Protein AF-A0A2K5XG22-F1 (afdb_monomer_lite)

Radius of gyration: 22.29 Å; chains: 1; bounding box: 52×39×67 Å

Sequence (113 aa):
NDAYGPPSNFLEIYVSDRQTRVSAGRGRFTTYEIRVKVVVPPLPGKAFLRQLPFRGDDGIFDDNFIEERKQGLEQFINKVAGHPLAQNERCLHMFLQDEIIDKSYTPSKIRHA

pLDDT: mean 84.77, std 11.69, range [45.38, 96.25]

Secondary structure (DSSP, 8-state):
--TTSPP--SEEEEEEEEEEEEETTTEEEEEEEEEEEE-PPPPSPP-GGGGSSS-SS-TTS-HHHHHHHHHHHHHHHHHHHT-HHHHTBHHHHHHHH-SS--TTPPP-B----

Foldseek 3Di:
DCPPDDPQPQKDKDKADWDWDDPVPDDIDIDIDIDIHGDQDDQPDDQPVLPDPDDPANRCPHPVNVVVNVVRVVVRLVVQCPDPVSQQWVQNCCVVPPPDRDPPDDTGTDDDD

InterPro domains:
  IPR001683 Phox homology [PF00787] (37-98)
  IPR001683 Phox homology [PS50195] (1-102)
  IPR001683 Phox homology [SM00312] (8-99)
  IPR036871 PX domain superfamily [G3DSA:3.30.1520.10] (37-112)
  IPR036871 PX domain superfamily [SSF64268] (6-99)
  IPR051074 Sorting Nexin [PTHR45963] (37-112)

Organism: Mandrillus leucophaeus (NCBI:txid9568)

Structure (mmCIF, N/CA/C/O backbone):
data_AF-A0A2K5XG22-F1
#
_entry.id   AF-A0A2K5XG22-F1
#
loop_
_atom_site.group_PDB
_atom_site.id
_atom_site.type_symbol
_atom_site.label_atom_id
_atom_site.label_alt_id
_atom_site.label_comp_id
_atom_site.label_asym_id
_atom_site.label_entity_id
_atom_site.label_seq_id
_atom_site.pdbx_PDB_ins_code
_atom_site.Cartn_x
_atom_site.Cartn_y
_atom_site.Cartn_z
_atom_site.occupancy
_atom_site.B_iso_or_equiv
_atom_site.auth_seq_id
_atom_site.auth_comp_id
_atom_site.auth_asym_id
_atom_site.auth_atom_id
_atom_site.pdbx_PDB_model_num
ATOM 1 N N . ASN A 1 1 ? 23.352 2.402 10.597 1.00 45.38 1 ASN A N 1
ATOM 2 C CA . ASN A 1 1 ? 23.585 2.210 12.043 1.00 45.38 1 ASN A CA 1
ATOM 3 C C . ASN A 1 1 ? 22.404 2.867 12.751 1.00 45.38 1 ASN A C 1
ATOM 5 O O . ASN A 1 1 ? 22.536 3.992 13.200 1.00 45.38 1 ASN A O 1
ATOM 9 N N . ASP A 1 2 ? 21.241 2.200 12.744 1.00 53.81 2 ASP A N 1
ATOM 10 C CA . ASP A 1 2 ? 19.934 2.741 13.184 1.00 53.81 2 ASP A CA 1
ATOM 11 C C . ASP A 1 2 ? 19.373 1.940 14.371 1.00 53.81 2 ASP A C 1
ATOM 13 O O . ASP A 1 2 ? 18.209 1.551 14.400 1.00 53.81 2 ASP A O 1
ATOM 17 N N . ALA A 1 3 ? 20.210 1.658 15.373 1.00 51.00 3 ALA A N 1
ATOM 18 C CA . ALA A 1 3 ? 19.818 0.852 16.535 1.00 51.00 3 ALA A CA 1
ATOM 19 C C . ALA A 1 3 ? 18.731 1.505 17.422 1.00 51.00 3 ALA A C 1
ATOM 21 O O . ALA A 1 3 ? 18.167 0.838 18.283 1.00 51.00 3 ALA A O 1
ATOM 22 N N . TYR A 1 4 ? 18.431 2.792 17.204 1.00 55.34 4 TYR A N 1
ATOM 23 C CA . TYR A 1 4 ? 17.491 3.588 18.003 1.00 55.34 4 TYR A CA 1
ATOM 24 C C . TYR A 1 4 ? 16.411 4.292 17.170 1.00 55.34 4 TYR A C 1
ATOM 26 O O . TYR A 1 4 ? 15.768 5.220 17.661 1.00 55.34 4 TYR A O 1
ATOM 34 N N . GLY A 1 5 ? 16.191 3.878 15.917 1.00 56.31 5 GLY A N 1
ATOM 35 C CA . GLY A 1 5 ? 14.998 4.322 15.196 1.00 56.31 5 GLY A CA 1
ATOM 36 C C . GLY A 1 5 ? 13.753 3.883 15.979 1.00 56.31 5 GLY A C 1
ATOM 37 O O . GLY A 1 5 ? 13.709 2.720 16.394 1.00 56.31 5 GLY A O 1
ATOM 38 N N . PRO A 1 6 ? 12.758 4.762 16.232 1.00 53.06 6 PRO A N 1
ATOM 39 C CA . PRO A 1 6 ? 11.512 4.320 16.847 1.00 53.06 6 PRO A CA 1
ATOM 40 C C . PRO A 1 6 ? 10.980 3.149 16.015 1.00 53.06 6 PRO A C 1
ATOM 42 O O . PRO A 1 6 ? 11.012 3.236 14.780 1.00 53.06 6 PRO A O 1
ATOM 45 N N . PRO A 1 7 ? 10.548 2.038 16.642 1.00 56.16 7 PRO A N 1
ATOM 46 C CA . PRO A 1 7 ? 10.008 0.926 15.884 1.00 56.16 7 PRO A CA 1
ATOM 47 C C . PRO A 1 7 ? 8.903 1.487 14.995 1.00 56.16 7 PRO A C 1
ATOM 49 O O . PRO A 1 7 ? 8.064 2.266 15.453 1.00 56.16 7 PRO A O 1
ATOM 52 N N . SER A 1 8 ? 8.949 1.155 13.703 1.00 56.91 8 SER A N 1
ATOM 53 C CA . SER A 1 8 ? 7.871 1.477 12.774 1.00 56.91 8 SER A CA 1
ATOM 54 C C . SER A 1 8 ? 6.673 0.632 13.200 1.00 56.91 8 SER A C 1
ATOM 56 O O . SER A 1 8 ? 6.453 -0.471 12.705 1.00 56.91 8 SER A O 1
ATOM 58 N N . ASN A 1 9 ? 5.980 1.102 14.235 1.00 61.94 9 ASN A N 1
ATOM 59 C CA . ASN A 1 9 ? 4.846 0.429 14.821 1.00 61.94 9 ASN A CA 1
ATOM 60 C C . ASN A 1 9 ? 3.735 0.500 13.789 1.00 61.94 9 ASN A C 1
ATOM 62 O O . ASN A 1 9 ? 3.122 1.537 13.565 1.00 61.94 9 ASN A O 1
ATOM 66 N N . PHE A 1 10 ? 3.493 -0.635 13.149 1.00 69.88 10 PHE A N 1
ATOM 67 C CA . PHE A 1 10 ? 2.421 -0.813 12.181 1.00 69.88 10 PHE A CA 1
ATOM 68 C C . PHE A 1 10 ? 1.034 -0.732 12.848 1.00 69.88 10 PHE A C 1
ATOM 70 O O . PHE A 1 10 ? 0.015 -0.708 12.164 1.00 69.88 10 PHE A O 1
ATOM 77 N N . LEU A 1 11 ? 0.979 -0.666 14.183 1.00 78.38 11 LEU A N 1
ATOM 78 C CA . LEU A 1 11 ? -0.229 -0.496 14.975 1.00 78.38 11 LEU A CA 1
ATOM 79 C C . LEU A 1 11 ? -0.080 0.681 15.944 1.00 78.38 11 LEU A C 1
ATOM 81 O O . LEU A 1 11 ? 0.778 0.668 16.824 1.00 78.38 11 LEU A O 1
ATOM 85 N N . GLU A 1 12 ? -0.964 1.662 15.817 1.00 81.75 12 GLU A N 1
ATOM 86 C CA . GLU A 1 12 ? -1.121 2.771 16.753 1.00 81.75 12 GLU A CA 1
ATOM 87 C C . GLU A 1 12 ? -2.440 2.594 17.510 1.00 81.75 12 GLU A C 1
ATOM 89 O O . GLU A 1 12 ? -3.508 2.460 16.905 1.00 81.75 12 GLU A O 1
ATOM 94 N N . ILE A 1 13 ? -2.370 2.574 18.842 1.00 85.88 13 ILE A N 1
ATOM 95 C CA . ILE A 1 13 ? -3.542 2.484 19.717 1.00 85.88 13 ILE A CA 1
ATOM 96 C C . ILE A 1 13 ? -3.691 3.815 20.442 1.00 85.88 13 ILE A C 1
ATOM 98 O O . ILE A 1 13 ? -2.782 4.251 21.148 1.00 85.88 13 ILE A O 1
ATOM 102 N N . TYR A 1 14 ? -4.854 4.437 20.294 1.00 87.19 14 TYR A N 1
ATOM 103 C CA . TYR A 1 14 ? -5.221 5.657 20.998 1.00 87.19 14 TYR A CA 1
ATOM 104 C C . TYR A 1 14 ? -6.301 5.341 22.022 1.00 87.19 14 TYR A C 1
ATOM 106 O O . TYR A 1 14 ? -7.292 4.682 21.707 1.00 87.19 14 TYR A O 1
ATOM 114 N N . VAL A 1 15 ? -6.117 5.840 23.239 1.00 91.12 15 VAL A N 1
ATOM 115 C CA . VAL A 1 15 ? -7.136 5.813 24.288 1.00 91.12 15 VAL A CA 1
ATOM 116 C C . VAL A 1 15 ? -7.585 7.251 24.510 1.00 91.12 15 VAL A C 1
ATOM 118 O O . VAL A 1 15 ? -6.780 8.091 24.912 1.00 91.12 15 VAL A O 1
ATOM 121 N N . SER A 1 16 ? -8.844 7.548 24.210 1.00 91.00 16 SER A N 1
ATOM 122 C CA . SER A 1 16 ? -9.400 8.903 24.263 1.00 91.00 16 SER A CA 1
ATOM 123 C C . SER A 1 16 ? -10.752 8.940 24.981 1.00 91.00 16 SER A C 1
ATOM 125 O O . SER A 1 16 ? -11.210 7.943 25.543 1.00 91.00 16 SER A O 1
ATOM 127 N N . ASP A 1 17 ? -11.352 10.131 25.025 1.00 82.75 17 ASP A N 1
ATOM 128 C CA . ASP A 1 17 ? -12.762 10.350 25.368 1.00 82.75 17 ASP A CA 1
ATOM 129 C C . ASP A 1 17 ? -13.204 9.722 26.698 1.00 82.75 17 ASP A C 1
ATOM 131 O O . ASP A 1 17 ? -14.110 8.890 26.781 1.00 82.75 17 ASP A O 1
ATOM 135 N N . ARG A 1 18 ? -12.560 10.165 27.785 1.00 87.69 18 ARG A N 1
ATOM 136 C CA . AR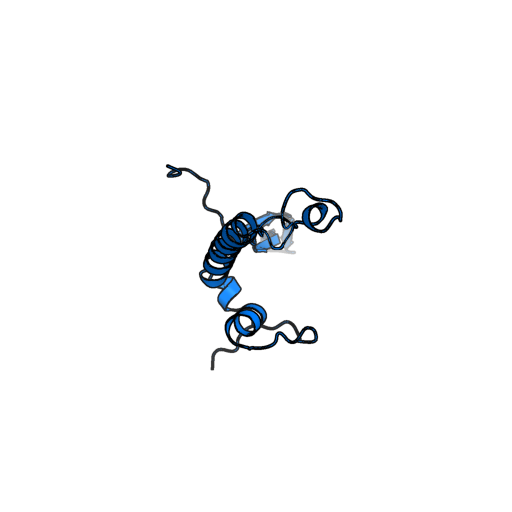G A 1 18 ? -12.911 9.764 29.151 1.00 87.69 18 ARG A CA 1
ATOM 137 C C . ARG A 1 18 ? -14.336 10.205 29.500 1.00 87.69 18 ARG A C 1
ATOM 139 O O . ARG A 1 18 ? -14.581 11.398 29.677 1.00 87.69 18 ARG A O 1
ATOM 146 N N . GLN A 1 19 ? -15.237 9.256 29.746 1.00 83.81 19 GLN A N 1
ATOM 147 C CA . GLN A 1 19 ? -16.570 9.540 30.286 1.00 83.81 19 GLN A CA 1
ATOM 148 C C . GLN A 1 19 ? -16.768 8.907 31.658 1.00 83.81 19 GLN A C 1
ATOM 150 O O . GLN A 1 19 ? -16.754 7.689 31.811 1.00 83.81 19 GLN A O 1
ATOM 155 N N . THR A 1 20 ? -16.996 9.740 32.671 1.00 83.31 20 THR A N 1
ATOM 156 C CA . THR A 1 20 ? -17.375 9.270 34.006 1.00 83.31 20 THR A CA 1
ATOM 157 C C . THR A 1 20 ? -18.892 9.232 34.100 1.00 83.31 20 THR A C 1
ATOM 159 O O . THR A 1 20 ? -19.548 10.267 33.996 1.00 83.31 20 THR A O 1
ATOM 162 N N . ARG A 1 21 ? -19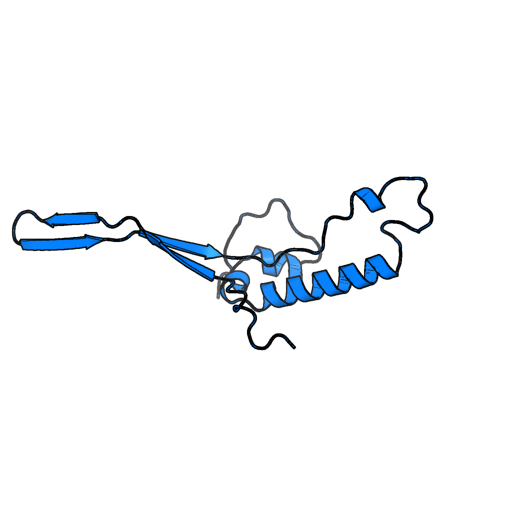.456 8.041 34.305 1.00 81.12 21 ARG A N 1
ATOM 163 C CA . ARG A 1 21 ? -20.895 7.847 34.492 1.00 81.12 21 ARG A CA 1
ATOM 164 C C . ARG A 1 21 ? -21.179 7.456 35.935 1.00 81.12 21 ARG A C 1
ATOM 166 O O . ARG A 1 21 ? -20.460 6.663 36.547 1.00 81.12 21 ARG A O 1
ATOM 173 N N . VAL A 1 22 ? -22.242 8.037 36.477 1.00 75.50 22 VAL A N 1
ATOM 174 C CA . VAL A 1 22 ? -22.795 7.669 37.780 1.00 75.50 22 VAL A CA 1
ATOM 175 C C . VAL A 1 22 ? -23.998 6.777 37.502 1.00 75.50 22 VAL A C 1
ATOM 177 O O . VAL A 1 22 ? -24.969 7.234 36.905 1.00 75.50 22 VAL A O 1
ATOM 180 N N . SER A 1 23 ? -23.926 5.499 37.880 1.00 67.12 23 SER A N 1
ATOM 181 C CA . SER A 1 23 ? -25.100 4.621 37.814 1.00 67.12 23 SER A CA 1
ATOM 182 C C . SER A 1 23 ? -26.080 5.005 38.916 1.00 67.12 23 SER A C 1
ATOM 184 O O . SER A 1 23 ? -25.659 5.284 40.044 1.00 67.12 23 SER A O 1
ATOM 186 N N . ALA A 1 24 ? -27.375 5.002 38.594 1.00 64.25 24 ALA A N 1
ATOM 187 C CA . ALA A 1 24 ? -28.452 5.206 39.549 1.00 64.25 24 ALA A CA 1
ATOM 188 C C . ALA A 1 24 ? -28.426 4.086 40.605 1.00 64.25 24 ALA A C 1
ATOM 190 O O . ALA A 1 24 ? -29.033 3.031 40.448 1.00 64.25 24 ALA A O 1
ATOM 191 N N . GLY A 1 25 ? -27.668 4.317 41.677 1.00 69.25 25 GLY A N 1
ATOM 192 C CA . GLY A 1 25 ? -27.751 3.566 42.923 1.00 69.25 25 GLY A CA 1
ATOM 193 C C . GLY A 1 25 ? -26.489 2.853 43.409 1.00 69.25 25 GLY A C 1
ATOM 194 O O . GLY A 1 25 ? -26.496 2.466 44.574 1.00 69.25 25 GLY A O 1
ATOM 195 N N . ARG A 1 26 ? -25.415 2.642 42.620 1.00 65.50 26 ARG A N 1
ATOM 196 C CA . ARG A 1 26 ? -24.311 1.781 43.127 1.00 65.50 26 ARG A CA 1
ATOM 197 C C . ARG A 1 26 ? -22.916 1.862 42.487 1.00 65.50 26 ARG A C 1
ATOM 199 O O . ARG A 1 26 ? -22.211 0.861 42.439 1.00 65.50 26 ARG A O 1
ATOM 206 N N . GLY A 1 27 ? -22.461 3.042 42.069 1.00 71.12 27 GLY A N 1
ATOM 207 C CA . GLY A 1 27 ? -21.033 3.255 41.783 1.00 71.12 27 GLY A CA 1
ATOM 208 C C . GLY A 1 27 ? -20.744 4.239 40.656 1.00 71.12 27 GLY A C 1
ATOM 209 O O . GLY A 1 27 ? -21.587 4.493 39.792 1.00 71.12 27 GLY A O 1
ATOM 210 N N . ARG A 1 28 ? -19.530 4.801 40.681 1.00 83.06 28 ARG A N 1
ATOM 211 C CA . ARG A 1 28 ? -18.966 5.623 39.603 1.00 83.06 28 ARG A CA 1
ATOM 212 C C . ARG A 1 28 ? -18.048 4.744 38.764 1.00 83.06 28 ARG A C 1
ATOM 214 O O . ARG A 1 28 ? -17.179 4.083 39.324 1.00 83.06 28 ARG A O 1
ATOM 221 N N . PHE A 1 29 ? -18.215 4.764 37.449 1.00 85.44 29 PHE A N 1
ATOM 222 C CA . PHE A 1 29 ? -17.291 4.110 36.526 1.00 85.44 29 PHE A CA 1
ATOM 223 C C . PHE A 1 29 ? -16.847 5.086 35.442 1.00 85.44 29 PHE A C 1
ATOM 225 O O . PHE A 1 29 ? -17.581 6.001 35.061 1.00 85.44 29 PHE A O 1
ATOM 232 N N . THR A 1 30 ? -15.622 4.891 34.968 1.00 89.50 30 THR A N 1
ATOM 233 C CA . THR A 1 30 ? -15.015 5.699 33.915 1.00 89.50 30 THR A CA 1
ATOM 234 C C . THR A 1 30 ? -14.819 4.816 32.694 1.00 89.50 30 THR A C 1
ATOM 236 O O . THR A 1 30 ? -14.135 3.800 32.777 1.00 89.50 30 THR A O 1
ATOM 239 N N . THR A 1 31 ? -15.428 5.192 31.576 1.00 90.88 31 THR A N 1
ATOM 240 C CA . THR A 1 31 ? -15.237 4.544 30.276 1.00 90.88 31 THR A CA 1
ATOM 241 C C . THR A 1 31 ? -14.283 5.364 29.416 1.00 90.88 31 THR A C 1
ATOM 243 O O . THR A 1 31 ? -14.193 6.582 29.581 1.00 90.88 31 THR A O 1
ATOM 246 N N . TYR A 1 32 ? -13.612 4.698 28.482 1.00 94.19 32 TYR A N 1
ATOM 247 C CA . TYR A 1 32 ? -12.719 5.303 27.495 1.00 94.19 32 TYR A CA 1
ATOM 248 C C . TYR A 1 32 ? -13.064 4.764 26.109 1.00 94.19 32 TYR A C 1
ATOM 250 O O . TYR A 1 32 ? -13.554 3.639 25.986 1.00 94.19 32 TYR A O 1
ATOM 258 N N . GLU A 1 33 ? -12.783 5.551 25.080 1.00 92.94 33 GLU A N 1
ATOM 259 C CA . GLU A 1 33 ? -12.793 5.094 23.697 1.00 92.94 33 GLU A CA 1
ATOM 260 C C . GLU A 1 33 ? -11.410 4.539 23.337 1.00 92.94 33 GLU A C 1
ATOM 262 O O . GLU A 1 33 ? -10.388 5.152 23.651 1.00 92.94 33 GLU A O 1
ATOM 267 N N . ILE A 1 34 ? -11.369 3.373 22.686 1.00 91.38 34 ILE A N 1
ATOM 268 C CA . ILE A 1 34 ? -10.132 2.777 22.169 1.00 91.38 34 ILE A CA 1
ATOM 269 C C . ILE A 1 34 ? -10.199 2.802 20.645 1.00 91.38 34 ILE A C 1
ATOM 271 O O . ILE A 1 34 ? -11.074 2.172 20.050 1.00 91.38 34 ILE A O 1
ATOM 275 N N . ARG A 1 35 ? -9.255 3.500 20.011 1.00 86.75 35 ARG A N 1
ATOM 276 C CA . ARG A 1 35 ? -9.089 3.525 18.553 1.00 86.75 35 ARG A CA 1
ATOM 277 C C . ARG A 1 35 ? -7.818 2.798 18.159 1.00 86.75 35 ARG A C 1
ATOM 279 O O . ARG A 1 35 ? -6.766 3.012 18.752 1.00 86.75 35 ARG A O 1
ATOM 286 N N . VAL A 1 36 ? -7.920 1.975 17.124 1.00 84.88 36 VAL A N 1
ATOM 287 C CA . VAL A 1 36 ? -6.810 1.188 16.589 1.00 84.88 36 VAL A CA 1
ATOM 288 C C . VAL A 1 36 ? -6.583 1.609 15.144 1.00 84.88 36 VAL A C 1
ATOM 290 O O . VAL A 1 36 ? -7.510 1.561 14.336 1.00 84.88 36 VAL A O 1
ATOM 293 N N . LYS A 1 37 ? -5.365 2.038 14.817 1.00 82.00 37 LYS A N 1
ATOM 294 C CA . LYS A 1 37 ? -4.977 2.477 13.478 1.00 82.00 37 LYS A CA 1
ATOM 295 C C . LYS A 1 37 ? -3.800 1.652 12.982 1.00 82.00 37 LYS A C 1
ATOM 297 O O . LYS A 1 37 ? -2.813 1.473 13.685 1.00 82.00 37 LYS A O 1
ATOM 302 N N . VAL A 1 38 ? -3.913 1.174 11.749 1.00 80.44 38 VAL A N 1
ATOM 303 C CA . VAL A 1 38 ? -2.827 0.484 11.059 1.00 80.44 38 VAL A CA 1
ATOM 304 C C . VAL A 1 38 ? -1.968 1.511 10.318 1.00 80.44 38 VAL A C 1
ATOM 306 O O . VAL A 1 38 ? -2.493 2.316 9.547 1.00 80.44 38 VAL A O 1
ATOM 309 N N . VAL A 1 39 ? -0.658 1.489 10.551 1.00 81.00 39 VAL A N 1
ATOM 310 C CA . VAL A 1 39 ? 0.322 2.356 9.889 1.00 81.00 39 VAL A CA 1
ATOM 311 C C . VAL A 1 39 ? 1.003 1.568 8.782 1.00 81.00 39 VAL A C 1
ATOM 313 O O . VAL A 1 39 ? 1.858 0.723 9.028 1.00 81.00 39 VAL A O 1
ATOM 316 N N . VAL A 1 40 ? 0.622 1.859 7.542 1.00 84.31 40 VAL A N 1
ATOM 317 C CA . VAL A 1 40 ? 1.237 1.256 6.359 1.00 84.31 40 VAL A CA 1
ATOM 318 C C . VAL A 1 40 ? 2.523 2.026 6.022 1.00 84.31 40 VAL A C 1
ATOM 320 O O . VAL A 1 40 ? 2.485 3.260 5.992 1.00 84.31 40 VAL A O 1
ATOM 323 N N . PRO A 1 41 ? 3.660 1.346 5.769 1.00 86.81 41 PRO A N 1
ATOM 324 C CA . PRO A 1 41 ? 4.892 2.015 5.361 1.00 86.81 41 PRO A CA 1
ATOM 325 C C . PRO A 1 41 ? 4.689 2.814 4.062 1.00 86.81 41 PRO A C 1
ATOM 327 O O . PRO A 1 41 ? 3.834 2.469 3.249 1.00 86.81 41 PRO A O 1
ATOM 330 N N . PRO A 1 42 ? 5.458 3.887 3.828 1.00 88.56 42 PRO A N 1
ATOM 331 C CA . PRO A 1 42 ? 5.339 4.650 2.594 1.00 88.56 42 PRO A CA 1
ATOM 332 C C . PRO A 1 42 ? 5.814 3.824 1.390 1.00 88.56 42 PRO A C 1
ATOM 334 O O . PRO A 1 42 ? 6.784 3.072 1.476 1.00 88.56 42 PRO A O 1
ATOM 337 N N . LEU A 1 43 ? 5.143 3.999 0.252 1.00 90.12 43 LEU A N 1
ATOM 338 C CA . LEU A 1 43 ? 5.621 3.501 -1.038 1.00 90.12 43 LEU A CA 1
ATOM 339 C C . LEU A 1 43 ? 6.794 4.360 -1.543 1.00 90.12 43 LEU A C 1
ATOM 341 O O . LEU A 1 43 ? 6.858 5.548 -1.207 1.00 90.12 43 LEU A O 1
ATOM 345 N N . PRO A 1 44 ? 7.674 3.818 -2.406 1.00 89.88 44 PRO A N 1
ATOM 346 C CA . PRO A 1 44 ? 8.623 4.645 -3.143 1.00 89.88 44 PRO A CA 1
ATOM 347 C C . PRO A 1 44 ? 7.880 5.735 -3.930 1.00 89.88 44 PRO A C 1
ATOM 349 O O . PRO A 1 44 ? 6.769 5.524 -4.431 1.00 89.88 44 PRO A O 1
ATOM 352 N N . GLY A 1 45 ? 8.481 6.925 -3.993 1.00 86.88 45 GLY A N 1
ATOM 353 C CA . GLY A 1 45 ? 7.834 8.139 -4.490 1.00 86.88 45 GLY A CA 1
ATOM 354 C C . GLY A 1 45 ? 7.250 8.000 -5.900 1.00 86.88 45 GLY A C 1
ATOM 355 O O . GLY A 1 45 ? 7.810 7.342 -6.779 1.00 86.88 45 GLY A O 1
ATOM 356 N N . LYS A 1 46 ? 6.109 8.659 -6.143 1.00 85.88 46 LYS A N 1
ATOM 357 C CA . LYS A 1 46 ? 5.504 8.704 -7.481 1.00 85.88 46 LYS A CA 1
ATOM 358 C C . LYS A 1 46 ? 6.394 9.519 -8.423 1.00 85.88 46 LYS A C 1
ATOM 360 O O . LYS A 1 46 ? 6.640 10.698 -8.192 1.00 85.88 46 LYS A O 1
ATOM 365 N N . ALA A 1 47 ? 6.820 8.907 -9.521 1.00 87.69 47 ALA A N 1
ATOM 366 C CA . ALA A 1 47 ? 7.754 9.500 -10.473 1.00 87.69 47 ALA A CA 1
ATOM 367 C C . ALA A 1 47 ? 7.071 10.293 -11.606 1.00 87.69 47 ALA A C 1
ATOM 369 O O . ALA A 1 47 ? 7.381 10.100 -12.778 1.00 87.69 47 ALA A O 1
ATOM 370 N N . PHE A 1 48 ? 6.133 11.187 -11.276 1.00 85.31 48 PHE A N 1
ATOM 371 C CA . PHE A 1 48 ? 5.364 11.940 -12.282 1.00 85.31 48 PHE A CA 1
ATOM 372 C C . PHE A 1 48 ? 6.248 12.781 -13.213 1.00 85.31 48 PHE A C 1
ATOM 374 O O . PHE A 1 48 ? 6.048 12.782 -14.421 1.00 85.31 48 PHE A O 1
ATOM 381 N N . LEU A 1 49 ? 7.275 13.445 -12.673 1.00 86.69 49 LEU A N 1
ATOM 382 C CA . LEU A 1 49 ? 8.190 14.276 -13.467 1.00 86.69 49 LEU A CA 1
ATOM 383 C C . LEU A 1 49 ? 9.078 13.459 -14.418 1.00 86.69 49 LEU A C 1
ATOM 385 O O . LEU A 1 49 ? 9.566 13.991 -15.414 1.00 86.69 49 LEU A O 1
ATOM 389 N N . ARG A 1 50 ? 9.278 12.164 -14.138 1.00 85.12 50 ARG A N 1
ATOM 390 C CA . ARG A 1 50 ? 10.028 11.250 -15.012 1.00 85.12 50 ARG A CA 1
ATOM 391 C C . ARG A 1 50 ? 9.226 10.804 -16.241 1.00 85.12 50 ARG A C 1
ATOM 393 O O . ARG A 1 50 ? 9.798 10.188 -17.127 1.00 85.12 50 ARG A O 1
ATOM 400 N N . GLN A 1 51 ? 7.931 11.127 -16.312 1.00 88.00 51 GLN A N 1
ATOM 401 C CA . GLN A 1 51 ? 7.075 10.851 -17.475 1.00 88.00 51 GLN A CA 1
ATOM 402 C C . GLN A 1 51 ? 7.061 11.991 -18.506 1.00 88.00 51 GLN A C 1
ATOM 404 O O . GLN A 1 51 ? 6.455 11.844 -19.564 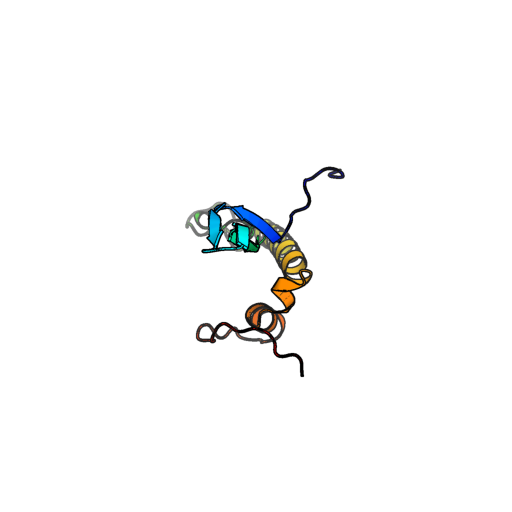1.00 88.00 51 GLN A O 1
ATOM 409 N N . LEU A 1 52 ? 7.673 13.140 -18.198 1.00 88.31 52 LEU A N 1
ATOM 410 C CA . LEU A 1 52 ? 7.688 14.282 -19.110 1.00 88.31 52 LEU A CA 1
ATOM 411 C C . LEU A 1 52 ? 8.578 14.006 -20.335 1.00 88.31 52 LEU A C 1
ATOM 413 O O . LEU A 1 52 ? 9.627 13.377 -20.185 1.00 88.31 52 LEU A O 1
ATOM 417 N N . PRO A 1 53 ? 8.189 14.494 -21.528 1.00 82.75 53 PRO A N 1
ATOM 418 C CA . PRO A 1 53 ? 9.012 14.378 -22.727 1.00 82.75 53 PRO A CA 1
ATOM 419 C C . PRO A 1 53 ? 10.271 15.258 -22.635 1.00 82.75 53 PRO A C 1
ATOM 421 O O . PRO A 1 53 ? 10.332 16.187 -21.830 1.00 82.75 53 PRO A O 1
ATOM 424 N N . PHE A 1 54 ? 11.247 14.988 -23.510 1.00 84.94 54 PHE A N 1
ATOM 425 C CA . PHE A 1 54 ? 12.498 15.756 -23.656 1.00 84.94 54 PHE A CA 1
ATOM 426 C C . PHE A 1 54 ? 13.420 15.724 -22.424 1.00 84.94 54 PHE A C 1
ATOM 428 O O . PHE A 1 54 ? 13.969 16.745 -22.009 1.00 84.94 54 PHE A O 1
ATOM 435 N N . ARG A 1 55 ? 13.599 14.538 -21.836 1.00 84.44 55 ARG A N 1
ATOM 436 C CA . ARG A 1 55 ? 14.591 14.292 -20.781 1.00 84.44 55 ARG A CA 1
ATOM 437 C C . ARG A 1 55 ? 15.924 13.853 -21.393 1.00 84.44 55 ARG A C 1
ATOM 439 O O . ARG A 1 55 ? 15.959 13.340 -22.506 1.00 84.44 55 ARG A O 1
ATOM 446 N N . GLY A 1 56 ? 17.014 14.075 -20.659 1.00 84.44 56 GLY A N 1
ATOM 447 C CA . GLY A 1 56 ? 18.344 13.554 -21.006 1.00 84.44 56 GLY A CA 1
ATOM 448 C C . GLY A 1 56 ? 18.590 12.119 -20.523 1.00 84.44 56 GLY A C 1
ATOM 449 O O . GLY A 1 56 ? 19.689 11.609 -20.702 1.00 84.44 56 GLY A O 1
ATOM 450 N N . ASP A 1 57 ? 17.589 11.508 -19.886 1.00 86.94 57 ASP A N 1
ATOM 451 C CA . ASP A 1 57 ? 17.570 10.128 -19.399 1.00 86.94 57 ASP A CA 1
ATOM 452 C C . ASP 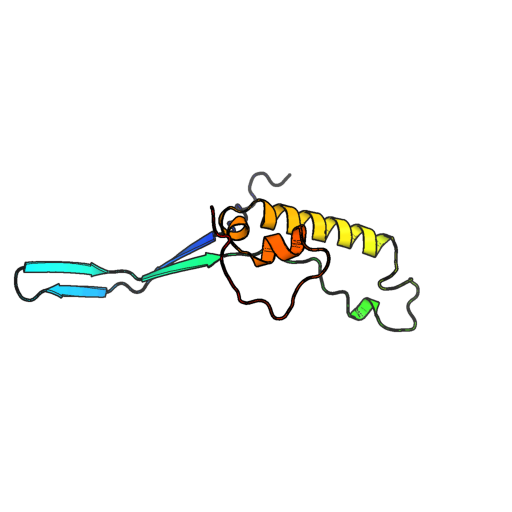A 1 57 ? 16.338 9.388 -19.953 1.00 86.94 57 ASP A C 1
ATOM 454 O O . ASP A 1 57 ? 15.416 10.013 -20.488 1.00 86.94 57 ASP A O 1
ATOM 458 N N . ASP A 1 58 ? 16.285 8.068 -19.759 1.00 90.00 58 ASP A N 1
ATOM 459 C CA . ASP A 1 58 ? 15.153 7.218 -20.170 1.00 90.00 58 ASP A CA 1
ATOM 460 C C . ASP A 1 58 ? 13.930 7.337 -19.226 1.00 90.00 58 ASP A C 1
ATOM 462 O O . ASP A 1 58 ? 12.985 6.542 -19.266 1.00 90.00 58 ASP A O 1
ATOM 466 N N . GLY A 1 59 ? 13.899 8.357 -18.361 1.00 90.19 59 GLY A N 1
ATOM 467 C CA . GLY A 1 59 ? 12.748 8.709 -17.535 1.00 90.19 59 GLY A CA 1
ATOM 468 C C . GLY A 1 59 ? 12.339 7.613 -16.550 1.00 90.19 59 GLY A C 1
ATOM 469 O O . GLY A 1 59 ? 13.024 7.368 -15.554 1.00 90.19 59 GLY A O 1
ATOM 470 N N . ILE A 1 60 ? 11.159 7.023 -16.772 1.00 91.56 60 ILE A N 1
ATOM 471 C CA . ILE A 1 60 ? 10.634 5.900 -15.971 1.00 91.56 60 ILE A CA 1
ATOM 472 C C . ILE A 1 60 ? 11.219 4.543 -16.378 1.00 91.56 60 ILE A C 1
ATOM 474 O O . ILE A 1 60 ? 11.008 3.572 -15.653 1.00 91.56 60 ILE A O 1
ATOM 478 N N . PHE A 1 61 ? 11.897 4.485 -17.524 1.00 92.62 61 PHE A N 1
ATOM 479 C CA . PHE A 1 61 ? 12.547 3.290 -18.059 1.00 92.62 61 PHE A CA 1
ATOM 480 C C . PHE A 1 61 ? 14.057 3.267 -17.779 1.00 92.62 61 PHE A C 1
ATOM 482 O O . PHE A 1 61 ? 14.723 2.317 -18.160 1.00 92.62 61 PHE A O 1
ATOM 489 N N . ASP A 1 62 ? 14.581 4.288 -17.097 1.00 93.38 62 ASP A N 1
ATOM 490 C CA . ASP A 1 62 ? 15.967 4.357 -16.629 1.00 93.38 62 ASP A CA 1
ATOM 491 C C . ASP A 1 62 ? 16.278 3.219 -15.637 1.00 93.38 62 ASP A C 1
ATOM 493 O O . ASP A 1 62 ? 15.585 3.062 -14.626 1.00 93.38 62 ASP A O 1
ATOM 497 N N . ASP A 1 63 ? 17.330 2.441 -15.908 1.00 94.50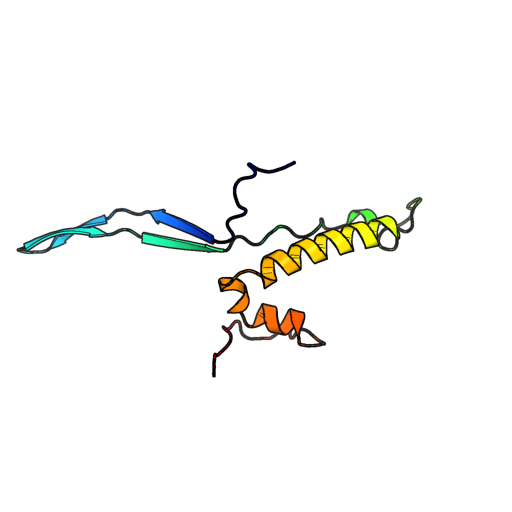 63 ASP A N 1
ATOM 498 C CA . ASP A 1 63 ? 17.680 1.237 -15.137 1.00 94.50 63 ASP A CA 1
ATOM 499 C C . ASP A 1 63 ? 17.949 1.542 -13.659 1.00 94.50 63 ASP A C 1
ATOM 501 O O . ASP A 1 63 ? 17.478 0.827 -12.770 1.00 94.50 63 ASP A O 1
ATOM 505 N N . ASN A 1 64 ? 18.652 2.644 -13.376 1.00 92.62 64 ASN A N 1
ATOM 506 C CA . ASN A 1 64 ? 18.944 3.065 -12.006 1.00 92.62 64 ASN A CA 1
ATOM 507 C C . ASN A 1 64 ? 17.653 3.356 -11.232 1.00 92.62 64 ASN A C 1
ATOM 509 O O . ASN A 1 64 ? 17.499 2.946 -10.081 1.00 92.62 64 ASN A O 1
ATOM 513 N N . PHE A 1 65 ? 16.699 4.031 -11.874 1.00 92.88 65 PHE A N 1
ATOM 514 C CA . PHE A 1 65 ? 15.391 4.291 -11.290 1.00 92.88 65 PHE A CA 1
ATOM 515 C C . PHE A 1 65 ? 14.560 3.028 -11.078 1.00 92.88 65 PHE A C 1
ATOM 517 O O . PHE A 1 65 ? 13.901 2.901 -10.041 1.00 92.88 65 PHE A O 1
ATOM 524 N N . ILE A 1 66 ? 14.569 2.105 -12.041 1.00 94.50 66 ILE A N 1
ATOM 525 C CA . ILE A 1 66 ? 13.866 0.827 -11.912 1.00 94.50 66 ILE A CA 1
ATOM 526 C C . ILE A 1 66 ? 14.421 0.052 -10.716 1.00 94.50 66 ILE A C 1
ATOM 528 O O . ILE A 1 66 ? 13.635 -0.427 -9.898 1.00 94.50 66 ILE A O 1
ATOM 532 N N . GLU A 1 67 ? 15.744 -0.026 -10.569 1.00 95.06 67 GLU A N 1
ATOM 533 C CA . GLU A 1 67 ? 16.382 -0.788 -9.494 1.00 95.06 67 GLU A CA 1
ATOM 534 C C . GLU A 1 67 ? 16.152 -0.154 -8.113 1.00 95.06 67 GLU A C 1
ATOM 536 O O . GLU A 1 67 ? 15.751 -0.848 -7.175 1.00 95.06 67 GLU A O 1
ATOM 541 N N . GLU A 1 68 ? 16.283 1.172 -7.989 1.00 92.69 68 GLU A N 1
ATOM 542 C CA . GLU A 1 68 ? 15.968 1.896 -6.748 1.00 92.69 68 GLU A CA 1
ATOM 543 C C . GLU A 1 68 ? 14.498 1.688 -6.347 1.00 92.69 68 GLU A C 1
ATOM 545 O O . GLU A 1 68 ? 14.168 1.390 -5.191 1.00 92.69 68 GLU A O 1
ATOM 550 N N . ARG A 1 69 ? 13.585 1.781 -7.321 1.00 95.12 69 ARG A N 1
ATOM 551 C CA . ARG A 1 69 ? 12.159 1.556 -7.084 1.00 95.12 69 ARG A CA 1
ATOM 552 C C . ARG A 1 69 ? 11.867 0.105 -6.717 1.00 95.12 69 ARG A C 1
ATOM 554 O O . ARG A 1 69 ? 11.038 -0.117 -5.833 1.00 95.12 69 ARG A O 1
ATOM 561 N N . LYS A 1 70 ? 12.528 -0.867 -7.353 1.00 96.25 70 LYS A N 1
ATOM 562 C CA . LYS A 1 70 ? 12.412 -2.297 -7.031 1.00 96.25 70 LYS A CA 1
ATOM 563 C C . LYS A 1 70 ? 12.788 -2.540 -5.574 1.00 96.25 70 LYS A C 1
ATOM 565 O O . LYS A 1 70 ? 11.994 -3.127 -4.843 1.00 96.25 70 LYS A O 1
ATOM 570 N N . GLN A 1 71 ? 13.930 -2.014 -5.134 1.00 94.81 71 GLN A N 1
ATOM 571 C CA . GLN A 1 71 ? 14.389 -2.138 -3.751 1.00 94.81 71 GLN A CA 1
ATOM 572 C C . GLN A 1 71 ? 13.396 -1.510 -2.759 1.00 94.81 71 GLN A C 1
ATOM 574 O O . GLN A 1 71 ? 13.069 -2.107 -1.732 1.00 94.81 71 GLN A O 1
ATOM 579 N N . GLY A 1 72 ? 12.858 -0.325 -3.068 1.00 93.06 72 GLY A N 1
ATOM 580 C CA . GLY A 1 72 ? 11.849 0.325 -2.228 1.00 93.06 72 GLY A CA 1
ATOM 581 C C . GLY A 1 72 ? 10.538 -0.466 -2.133 1.00 93.06 72 GLY A C 1
ATOM 582 O O . GLY A 1 72 ? 9.960 -0.587 -1.050 1.00 93.06 72 GLY A O 1
ATOM 583 N N . LEU A 1 73 ? 10.074 -1.036 -3.249 1.00 95.31 73 LEU A N 1
ATOM 584 C CA . LEU A 1 73 ? 8.880 -1.888 -3.283 1.00 95.31 73 LEU A CA 1
ATOM 585 C C . LEU A 1 73 ? 9.093 -3.199 -2.523 1.00 95.31 73 LEU A C 1
ATOM 587 O O . LEU A 1 73 ? 8.201 -3.621 -1.790 1.00 95.31 73 LEU A O 1
ATOM 591 N N . GLU A 1 74 ? 10.271 -3.809 -2.646 1.00 93.69 74 GLU A N 1
ATOM 592 C CA . GLU A 1 74 ? 10.647 -5.016 -1.908 1.00 93.69 74 GLU A CA 1
ATOM 593 C C . GLU A 1 74 ? 10.639 -4.767 -0.395 1.00 93.69 74 GLU A C 1
ATOM 595 O O . GLU A 1 74 ? 10.046 -5.531 0.370 1.00 93.69 74 GLU A O 1
ATOM 600 N N . GLN A 1 75 ? 11.230 -3.661 0.060 1.00 90.44 75 GLN A N 1
ATOM 601 C CA . GLN A 1 75 ? 11.187 -3.288 1.474 1.00 90.44 75 GLN A CA 1
ATOM 602 C C . GLN A 1 75 ? 9.756 -3.029 1.959 1.00 90.44 75 GLN A C 1
ATOM 604 O O . GLN A 1 75 ? 9.398 -3.433 3.069 1.00 90.44 75 GLN A O 1
ATOM 609 N N . PHE A 1 76 ? 8.935 -2.359 1.146 1.00 91.81 76 PHE A N 1
ATOM 610 C CA . PHE A 1 76 ? 7.533 -2.098 1.460 1.00 91.81 76 PHE A CA 1
ATOM 611 C C . PHE A 1 76 ? 6.752 -3.405 1.630 1.00 91.81 76 PHE A C 1
ATOM 613 O O . PHE A 1 76 ? 6.130 -3.614 2.675 1.00 91.81 76 PHE A O 1
ATOM 620 N N . ILE A 1 77 ? 6.804 -4.298 0.637 1.00 93.19 77 ILE A N 1
ATOM 621 C CA . ILE A 1 77 ? 5.971 -5.501 0.645 1.00 93.19 77 ILE A CA 1
ATOM 622 C C . ILE A 1 77 ? 6.407 -6.481 1.729 1.00 93.19 77 ILE A C 1
ATOM 624 O O . ILE A 1 77 ? 5.544 -7.045 2.391 1.00 93.19 77 ILE A O 1
ATOM 628 N N . ASN A 1 78 ? 7.709 -6.611 2.005 1.00 91.06 78 ASN A N 1
ATOM 629 C CA . ASN A 1 78 ? 8.197 -7.450 3.101 1.00 91.06 78 ASN A CA 1
ATOM 630 C C . ASN A 1 78 ? 7.704 -6.956 4.469 1.00 91.06 78 ASN A C 1
ATOM 632 O O . ASN A 1 78 ? 7.273 -7.756 5.300 1.00 91.06 78 ASN A O 1
ATOM 636 N N . LYS A 1 79 ? 7.700 -5.635 4.701 1.00 88.00 79 LYS A N 1
ATOM 637 C CA . LYS A 1 79 ? 7.171 -5.050 5.946 1.00 88.00 79 LYS A CA 1
ATOM 638 C C . LYS A 1 79 ? 5.666 -5.270 6.094 1.00 88.00 79 LYS A C 1
ATOM 640 O O . LYS A 1 79 ? 5.207 -5.592 7.185 1.00 88.00 79 LYS A O 1
ATOM 645 N N . VAL A 1 80 ? 4.903 -5.103 5.011 1.00 89.56 80 VAL A N 1
ATOM 646 C CA . VAL A 1 80 ? 3.446 -5.312 5.023 1.00 89.56 80 VAL A CA 1
ATOM 647 C C . VAL A 1 80 ? 3.112 -6.795 5.194 1.00 89.56 80 VAL A C 1
ATOM 649 O O . VAL A 1 80 ? 2.315 -7.142 6.060 1.00 89.56 80 VAL A O 1
ATOM 652 N N . ALA A 1 81 ? 3.745 -7.680 4.424 1.00 89.94 81 ALA A N 1
ATOM 653 C CA . ALA A 1 81 ? 3.477 -9.116 4.448 1.00 89.94 81 ALA A CA 1
ATOM 654 C C . ALA A 1 81 ? 3.907 -9.793 5.758 1.00 89.94 81 ALA A C 1
ATOM 656 O O . ALA A 1 81 ? 3.289 -10.769 6.183 1.00 89.94 81 ALA A O 1
ATOM 657 N N . GLY A 1 82 ? 4.927 -9.258 6.433 1.00 87.56 82 GLY A N 1
ATOM 658 C CA . GLY A 1 82 ? 5.355 -9.726 7.751 1.00 87.56 82 GLY A CA 1
ATOM 659 C C . GLY A 1 82 ? 4.423 -9.327 8.899 1.00 87.56 82 GLY A C 1
ATOM 660 O O . GLY A 1 82 ? 4.613 -9.801 10.018 1.00 87.56 82 GLY A O 1
ATOM 661 N N . HIS A 1 83 ? 3.428 -8.462 8.666 1.00 85.56 83 HIS A N 1
ATOM 662 C CA . HIS A 1 83 ? 2.602 -7.938 9.746 1.00 85.56 83 HIS A CA 1
ATOM 663 C C . HIS A 1 83 ? 1.353 -8.801 10.029 1.00 85.56 83 HIS A C 1
ATOM 665 O O . HIS A 1 83 ? 0.513 -8.952 9.137 1.00 85.56 83 HIS A O 1
ATOM 671 N N . PRO A 1 84 ? 1.120 -9.258 11.279 1.00 85.38 84 PRO A N 1
ATOM 672 C CA . PRO A 1 84 ? 0.005 -10.156 11.612 1.00 85.38 84 PRO A CA 1
ATOM 673 C C . PRO A 1 84 ? -1.383 -9.636 11.215 1.00 85.38 84 PRO A C 1
ATOM 675 O O . PRO A 1 84 ? -2.229 -10.389 10.745 1.00 85.38 84 PRO A O 1
ATOM 678 N N . LEU A 1 85 ? -1.640 -8.331 11.367 1.00 85.31 85 LEU A N 1
ATOM 679 C CA . LEU A 1 85 ? -2.933 -7.756 10.970 1.00 85.31 85 LEU A CA 1
ATOM 680 C C . LEU A 1 85 ? -3.101 -7.662 9.452 1.00 85.31 85 LEU A C 1
ATOM 682 O O . LEU A 1 85 ? -4.217 -7.807 8.973 1.00 85.31 85 LEU A O 1
ATOM 686 N N . ALA A 1 86 ? -2.019 -7.435 8.704 1.00 87.38 86 ALA A N 1
ATOM 687 C CA . ALA A 1 86 ? -2.088 -7.357 7.248 1.00 87.38 86 ALA A CA 1
ATOM 688 C C . ALA A 1 86 ? -2.264 -8.751 6.633 1.00 87.38 86 ALA A C 1
ATOM 690 O O . ALA A 1 86 ? -2.996 -8.904 5.661 1.00 87.38 86 ALA A O 1
ATOM 691 N N . GLN A 1 87 ? -1.671 -9.778 7.253 1.00 88.69 87 GLN A N 1
ATOM 692 C CA . GLN A 1 87 ? -1.862 -11.185 6.886 1.00 88.69 87 GLN A CA 1
ATOM 693 C C . GLN A 1 87 ? -3.324 -11.636 6.964 1.00 88.69 87 GLN A C 1
ATOM 695 O O . GLN A 1 87 ? -3.720 -12.542 6.232 1.00 88.69 87 GLN A O 1
ATOM 700 N N . ASN A 1 88 ? -4.135 -10.991 7.804 1.00 89.62 88 ASN A N 1
ATOM 701 C CA . ASN A 1 88 ? -5.557 -11.292 7.913 1.00 89.62 88 ASN A CA 1
ATOM 702 C C . ASN A 1 88 ? -6.395 -10.678 6.786 1.00 89.62 88 ASN A C 1
ATOM 704 O O . ASN A 1 88 ? -7.555 -11.051 6.652 1.00 89.62 88 ASN A O 1
ATOM 708 N N . GLU A 1 89 ? -5.869 -9.747 5.990 1.00 91.06 89 GLU A N 1
ATOM 709 C CA . GLU A 1 89 ? -6.639 -9.050 4.956 1.00 91.06 89 GLU A CA 1
ATOM 710 C C . GLU A 1 89 ? -6.589 -9.799 3.617 1.00 91.06 89 GLU A C 1
ATOM 712 O O . GLU A 1 89 ? -5.514 -10.109 3.102 1.00 91.06 89 GLU A O 1
ATOM 717 N N . ARG A 1 90 ? -7.751 -10.054 2.993 1.00 92.44 90 ARG A N 1
ATOM 718 C CA . ARG A 1 90 ? -7.830 -10.785 1.711 1.00 92.44 90 ARG A CA 1
ATOM 719 C C . ARG A 1 90 ? -7.089 -10.071 0.581 1.00 92.44 90 ARG A C 1
ATOM 721 O O . ARG A 1 90 ? -6.568 -10.732 -0.313 1.00 92.44 90 ARG A O 1
ATOM 728 N N . CYS A 1 91 ? -7.015 -8.744 0.630 1.00 93.44 91 CYS A N 1
ATOM 729 C CA . CYS A 1 91 ? -6.350 -7.939 -0.390 1.00 93.44 91 CYS A CA 1
ATOM 730 C C . CYS A 1 91 ? -4.845 -8.213 -0.489 1.00 93.44 91 CYS A C 1
ATOM 732 O O . CYS A 1 91 ? -4.311 -8.217 -1.595 1.00 93.44 91 CYS A O 1
ATOM 734 N N . LEU A 1 92 ? -4.174 -8.503 0.632 1.00 93.44 92 LEU A N 1
ATOM 735 C CA . LEU A 1 92 ? -2.755 -8.848 0.630 1.00 93.44 92 LEU A CA 1
ATOM 736 C C . LEU A 1 92 ? -2.519 -10.177 -0.094 1.00 93.44 92 LEU A C 1
ATOM 738 O O . LEU A 1 92 ? -1.588 -10.297 -0.883 1.00 93.44 92 LEU A O 1
ATOM 742 N N . HIS A 1 93 ? -3.384 -11.162 0.141 1.00 93.50 93 HIS A N 1
ATOM 743 C CA . HIS A 1 93 ? -3.274 -12.470 -0.507 1.00 93.50 93 HIS A CA 1
ATOM 744 C C . HIS A 1 93 ? -3.595 -12.386 -1.991 1.00 93.50 93 HIS A C 1
ATOM 746 O O . HIS A 1 93 ? -2.849 -12.932 -2.788 1.00 93.50 93 HIS A O 1
ATOM 752 N N . MET A 1 94 ? -4.631 -11.637 -2.372 1.00 94.19 94 MET A N 1
ATOM 753 C CA . MET A 1 94 ? -4.919 -11.369 -3.783 1.00 94.19 94 MET A CA 1
ATOM 754 C C . MET A 1 94 ? -3.734 -10.699 -4.484 1.00 94.19 94 MET A C 1
ATOM 756 O O . MET A 1 94 ? -3.402 -11.059 -5.602 1.00 94.19 94 MET A O 1
ATOM 760 N N . PHE A 1 95 ? -3.064 -9.756 -3.819 1.00 95.31 95 PHE A N 1
ATOM 761 C CA . PHE A 1 95 ? -1.890 -9.088 -4.376 1.00 95.31 95 PHE A CA 1
ATOM 762 C C . PHE A 1 95 ? -0.680 -10.023 -4.553 1.00 95.31 95 PHE A C 1
ATOM 764 O O . PHE A 1 95 ? 0.088 -9.843 -5.491 1.00 95.31 95 PHE A O 1
ATOM 771 N N . LEU A 1 96 ? -0.477 -10.978 -3.639 1.00 94.44 96 LEU A N 1
ATOM 772 C CA . LEU A 1 96 ? 0.708 -11.845 -3.626 1.00 94.44 96 LEU A CA 1
ATOM 773 C C . LEU A 1 96 ? 0.526 -13.173 -4.371 1.00 94.44 96 LEU A C 1
ATOM 775 O O . LEU A 1 96 ? 1.517 -13.754 -4.804 1.00 94.44 96 LEU A O 1
ATOM 779 N N . GLN A 1 97 ? -0.701 -13.689 -4.443 1.00 93.12 97 GLN A N 1
ATOM 780 C CA . GLN A 1 97 ? -0.990 -15.049 -4.908 1.00 93.12 97 GLN A CA 1
ATOM 781 C C . GLN A 1 97 ? -1.745 -15.075 -6.236 1.00 93.12 97 GLN A C 1
ATOM 783 O O . GLN A 1 97 ? -1.524 -15.991 -7.026 1.00 93.12 97 GLN A O 1
ATOM 788 N N . ASP A 1 98 ? -2.626 -14.103 -6.484 1.00 94.19 98 ASP A N 1
ATOM 789 C CA . ASP A 1 98 ? -3.451 -14.091 -7.689 1.00 94.19 98 ASP A CA 1
ATOM 790 C C . ASP A 1 98 ? -2.689 -13.352 -8.809 1.00 94.19 98 ASP A C 1
ATOM 792 O O . ASP A 1 98 ? -2.133 -12.275 -8.594 1.00 94.19 98 ASP A O 1
ATOM 796 N N . GLU A 1 99 ? -2.662 -13.906 -10.027 1.00 94.25 99 GLU A N 1
ATOM 797 C CA . GLU A 1 99 ? -1.954 -13.287 -11.167 1.00 94.25 99 GLU A CA 1
ATOM 798 C C . GLU A 1 99 ? -2.533 -11.915 -11.547 1.00 94.25 99 GLU A C 1
ATOM 800 O O . GLU A 1 99 ? -1.829 -11.033 -12.044 1.00 94.25 99 GLU A O 1
ATOM 805 N N . ILE A 1 100 ? -3.838 -11.738 -11.329 1.00 94.44 100 ILE A N 1
ATOM 806 C CA . ILE A 1 100 ? -4.583 -10.531 -11.670 1.00 94.44 100 ILE A CA 1
ATOM 807 C C . ILE A 1 100 ? -5.380 -10.093 -10.448 1.00 94.44 100 ILE A C 1
ATOM 809 O O . ILE A 1 100 ? -6.174 -10.848 -9.892 1.00 94.44 100 ILE A O 1
ATOM 813 N N . ILE A 1 101 ? -5.210 -8.827 -10.074 1.00 94.12 101 ILE A N 1
ATOM 814 C CA . ILE A 1 101 ? -5.925 -8.222 -8.953 1.00 94.12 101 ILE A CA 1
ATOM 815 C C . ILE A 1 101 ? -7.337 -7.833 -9.399 1.00 94.12 101 ILE A C 1
ATOM 817 O O . ILE A 1 101 ? -7.508 -6.956 -10.256 1.00 94.12 101 ILE A O 1
ATOM 821 N N . ASP A 1 102 ? -8.351 -8.419 -8.763 1.00 93.19 102 ASP A N 1
ATOM 822 C CA . ASP A 1 102 ? -9.740 -7.991 -8.913 1.00 93.19 102 ASP A CA 1
ATOM 823 C C . ASP A 1 102 ? -9.972 -6.659 -8.185 1.00 93.19 102 ASP A C 1
ATOM 825 O O . ASP A 1 102 ? -10.039 -6.580 -6.960 1.00 93.19 102 ASP A O 1
ATOM 829 N N . LYS A 1 103 ? -10.134 -5.579 -8.953 1.00 93.81 103 LYS A N 1
ATOM 830 C CA . LYS A 1 103 ? -10.418 -4.240 -8.410 1.00 93.81 103 LYS A CA 1
ATOM 831 C C . LYS A 1 103 ? -11.851 -4.085 -7.893 1.00 93.81 103 LYS A C 1
ATOM 833 O O . LYS A 1 103 ? -12.128 -3.105 -7.207 1.00 93.81 103 LYS A O 1
ATOM 838 N N . SER A 1 104 ? -12.746 -5.009 -8.235 1.00 93.88 104 SER A N 1
ATOM 839 C CA . SER A 1 104 ? -14.147 -5.024 -7.806 1.00 93.88 104 SER A CA 1
ATOM 840 C C . SER A 1 104 ? -14.406 -5.922 -6.591 1.00 93.88 104 SER A C 1
ATOM 842 O O . SER A 1 104 ? -15.555 -6.083 -6.178 1.00 93.88 104 SER A O 1
ATOM 844 N N . TYR A 1 105 ? -13.348 -6.469 -5.984 1.00 92.25 105 TYR A N 1
ATOM 845 C CA . TYR A 1 105 ? -13.475 -7.362 -4.841 1.00 92.25 105 TYR A CA 1
ATOM 846 C C . TYR A 1 105 ? -14.146 -6.687 -3.639 1.00 92.25 105 TYR A C 1
ATOM 848 O O . TYR A 1 105 ? -14.007 -5.487 -3.395 1.00 92.25 105 TYR A O 1
ATOM 856 N N . THR A 1 106 ? -14.840 -7.490 -2.832 1.00 92.31 106 THR A N 1
ATOM 857 C CA . THR A 1 106 ? -15.407 -7.022 -1.563 1.00 92.31 106 THR A CA 1
ATOM 858 C C . THR A 1 106 ? -14.355 -7.125 -0.450 1.00 92.31 106 THR A C 1
ATOM 860 O O . THR A 1 106 ? -13.891 -8.240 -0.166 1.00 92.31 106 THR A O 1
ATOM 863 N N . PRO A 1 107 ? -13.986 -6.008 0.214 1.00 92.69 107 PRO A N 1
ATOM 864 C CA . PRO A 1 107 ? -13.051 -6.020 1.335 1.00 92.69 107 PRO A CA 1
ATOM 865 C C . PRO A 1 107 ? -13.476 -7.014 2.415 1.00 92.69 107 PRO A C 1
ATOM 867 O O . PRO A 1 107 ? -14.610 -6.993 2.895 1.00 92.69 107 PRO A O 1
ATOM 870 N N . SER A 1 108 ? -12.573 -7.925 2.767 1.00 91.12 108 SER A N 1
ATOM 871 C CA . SER A 1 108 ? -12.847 -9.011 3.704 1.00 91.12 108 SER A CA 1
ATOM 872 C C . SER A 1 108 ? -11.558 -9.570 4.299 1.00 91.12 108 SER A C 1
ATOM 874 O O . SER A 1 108 ? -10.467 -9.386 3.756 1.00 91.12 108 SER A O 1
ATOM 876 N N . LYS A 1 109 ? -11.700 -10.279 5.420 1.00 90.06 109 LYS A N 1
ATOM 877 C CA . LYS A 1 109 ? -10.602 -11.007 6.056 1.00 90.06 109 LYS A CA 1
ATOM 878 C C . LYS A 1 109 ? -10.456 -12.407 5.469 1.00 90.06 109 LYS A C 1
ATOM 880 O O . LYS A 1 109 ? -11.434 -12.998 5.007 1.00 90.06 109 LYS A O 1
ATOM 885 N N . ILE A 1 110 ? -9.249 -12.954 5.542 1.00 88.19 110 ILE A N 1
ATOM 886 C CA . ILE A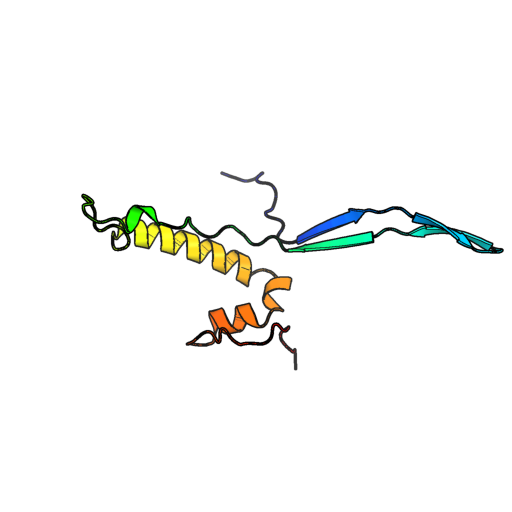 1 110 ? -8.988 -14.366 5.280 1.00 88.19 110 ILE A CA 1
ATOM 887 C C . ILE A 1 110 ? -9.802 -15.204 6.263 1.00 88.19 110 ILE A C 1
ATOM 889 O O . ILE A 1 110 ? -9.807 -14.961 7.470 1.00 88.19 110 ILE A O 1
ATOM 893 N N . ARG A 1 111 ? -10.526 -16.187 5.729 1.00 76.00 111 ARG A N 1
ATOM 894 C CA . ARG A 1 111 ? -11.214 -17.194 6.535 1.00 76.00 111 ARG A CA 1
ATOM 895 C C . ARG A 1 111 ? -10.200 -18.289 6.842 1.00 76.00 111 ARG A C 1
ATOM 897 O O . ARG A 1 111 ? -9.721 -18.937 5.917 1.00 76.00 111 ARG A O 1
ATOM 904 N N . HIS A 1 112 ? -9.866 -18.477 8.113 1.00 64.75 112 HIS A N 1
ATOM 905 C CA . HIS A 1 112 ? -9.181 -19.695 8.536 1.00 64.75 112 HIS A CA 1
ATOM 906 C C . HIS A 1 112 ? -10.210 -20.829 8.491 1.00 64.75 112 HIS A C 1
ATOM 908 O O . HIS A 1 112 ? -11.283 -20.693 9.084 1.00 64.75 112 HIS A O 1
ATOM 914 N N . ALA A 1 113 ? -9.922 -21.858 7.694 1.00 54.47 113 ALA A N 1
ATOM 915 C CA . ALA A 1 113 ? -10.693 -23.097 7.668 1.00 54.47 113 ALA A CA 1
ATOM 916 C C . ALA A 1 113 ? -10.441 -23.912 8.941 1.00 54.47 113 ALA A C 1
ATOM 918 O O . ALA A 1 113 ? -9.304 -23.830 9.464 1.00 54.47 113 ALA A O 1
#